Protein AF-A0A9Q0PGL4-F1 (afdb_monomer_lite)

Structure (mmCIF, N/CA/C/O backbone):
data_AF-A0A9Q0PGL4-F1
#
_entry.id   AF-A0A9Q0PGL4-F1
#
loop_
_atom_site.group_PDB
_atom_site.id
_atom_site.type_symbol
_atom_site.label_atom_id
_atom_site.label_alt_id
_atom_site.label_comp_id
_atom_site.label_asym_id
_atom_site.label_entity_id
_atom_site.label_seq_id
_atom_site.pdbx_PDB_ins_code
_atom_site.Cartn_x
_atom_site.Cartn_y
_atom_site.Cartn_z
_atom_site.occupancy
_atom_site.B_iso_or_equiv
_atom_site.auth_seq_id
_atom_site.auth_comp_id
_atom_site.auth_asym_id
_atom_site.auth_atom_id
_atom_site.pdbx_PDB_model_num
ATOM 1 N N . MET A 1 1 ? 7.300 -43.466 -34.165 1.00 42.03 1 MET A N 1
ATOM 2 C CA . MET A 1 1 ? 8.042 -43.064 -32.956 1.00 42.03 1 MET A CA 1
ATOM 3 C C . MET A 1 1 ? 7.447 -41.735 -32.535 1.00 42.03 1 MET A C 1
ATOM 5 O O . MET A 1 1 ? 7.604 -40.772 -33.273 1.00 42.03 1 MET A O 1
ATOM 9 N N . ASN A 1 2 ? 6.639 -41.733 -31.474 1.00 45.34 2 ASN A N 1
ATOM 10 C CA . ASN A 1 2 ? 6.037 -40.510 -30.946 1.00 45.34 2 ASN A CA 1
ATOM 11 C C . ASN A 1 2 ? 7.139 -39.725 -30.237 1.00 45.34 2 ASN A C 1
ATOM 13 O O . ASN A 1 2 ? 7.729 -40.230 -29.287 1.00 45.34 2 ASN A O 1
ATOM 17 N N . VAL A 1 3 ? 7.448 -38.537 -30.745 1.00 55.00 3 VAL A N 1
ATOM 18 C CA . VAL A 1 3 ? 8.257 -37.551 -30.032 1.00 55.00 3 VAL A CA 1
ATOM 19 C C . VAL A 1 3 ? 7.319 -36.808 -29.090 1.00 55.00 3 VAL A C 1
ATOM 21 O O . VAL A 1 3 ? 6.392 -36.134 -29.535 1.00 55.00 3 VAL A O 1
ATOM 24 N N . GLU A 1 4 ? 7.512 -37.008 -27.791 1.00 56.34 4 GLU A N 1
ATOM 25 C CA . GLU A 1 4 ? 6.770 -36.288 -26.761 1.00 56.34 4 GLU A CA 1
ATOM 26 C C . GLU A 1 4 ? 7.118 -34.782 -26.840 1.00 56.34 4 GLU A C 1
ATOM 28 O O . GLU A 1 4 ? 8.297 -34.428 -26.929 1.00 56.34 4 GLU A O 1
ATOM 33 N N . PRO A 1 5 ? 6.130 -33.870 -26.833 1.00 60.19 5 PRO A N 1
ATOM 34 C CA . PRO A 1 5 ? 6.314 -32.459 -27.199 1.00 60.19 5 PRO A CA 1
ATOM 35 C C . PRO A 1 5 ? 7.067 -31.590 -26.171 1.00 60.19 5 PRO A C 1
ATOM 37 O O . PRO A 1 5 ? 7.149 -30.377 -26.353 1.00 60.19 5 PRO A O 1
ATOM 40 N N . TYR A 1 6 ? 7.626 -32.162 -25.098 1.00 60.47 6 TYR A N 1
ATOM 41 C CA . TYR A 1 6 ? 8.316 -31.400 -24.046 1.00 60.47 6 TYR A CA 1
ATOM 42 C C . TYR A 1 6 ? 9.822 -31.182 -24.301 1.00 60.47 6 TYR A C 1
ATOM 44 O O . TYR A 1 6 ? 10.456 -30.405 -23.591 1.00 60.47 6 TYR A O 1
ATOM 52 N N . GLU A 1 7 ? 10.403 -31.815 -25.324 1.00 55.41 7 GLU A N 1
ATOM 53 C CA . GLU A 1 7 ? 11.852 -31.800 -25.609 1.00 55.41 7 GLU A CA 1
ATOM 54 C C . GLU A 1 7 ? 12.383 -30.473 -26.203 1.00 55.41 7 GLU A C 1
ATOM 56 O O . GLU A 1 7 ? 13.583 -30.333 -26.427 1.00 55.41 7 GLU A O 1
ATOM 61 N N . THR A 1 8 ? 11.535 -29.468 -26.462 1.00 58.81 8 THR A N 1
ATOM 62 C CA . THR A 1 8 ? 11.965 -28.189 -27.072 1.00 58.81 8 THR A CA 1
ATOM 63 C C . THR A 1 8 ? 11.956 -26.986 -26.131 1.00 58.81 8 THR A C 1
ATOM 65 O O . THR A 1 8 ? 12.363 -25.900 -26.546 1.00 58.81 8 THR A O 1
ATOM 68 N N . LEU A 1 9 ? 11.541 -27.135 -24.867 1.00 57.25 9 LEU A N 1
ATOM 69 C CA . LEU A 1 9 ? 11.760 -26.089 -23.864 1.00 57.25 9 LEU A CA 1
ATOM 70 C C . LEU A 1 9 ? 13.131 -26.302 -23.205 1.00 57.25 9 LEU A C 1
ATOM 72 O O . LEU A 1 9 ? 13.258 -26.947 -22.167 1.00 57.25 9 LEU A O 1
ATOM 76 N N . SER A 1 10 ? 14.177 -25.749 -23.825 1.00 70.06 10 SER A N 1
ATOM 77 C CA . SER A 1 10 ? 15.488 -25.598 -23.185 1.00 70.06 10 SER A CA 1
ATOM 78 C C . SER A 1 10 ? 15.330 -24.682 -21.973 1.00 70.06 10 SER A C 1
ATOM 80 O O . SER A 1 10 ? 15.274 -23.461 -22.116 1.00 70.06 10 SER A O 1
ATOM 82 N N . TRP A 1 11 ? 15.238 -25.267 -20.780 1.00 63.03 11 TRP A N 1
ATOM 83 C CA . TRP A 1 11 ? 15.264 -24.526 -19.522 1.00 63.03 11 TRP A CA 1
ATOM 84 C C . TRP A 1 11 ? 16.507 -23.610 -19.466 1.00 63.03 11 TRP A C 1
ATOM 86 O O . TRP A 1 11 ? 17.557 -23.950 -20.029 1.00 63.03 11 TRP A O 1
ATOM 96 N N . PRO A 1 12 ? 16.418 -22.426 -18.838 1.00 71.38 12 PRO A N 1
ATOM 97 C CA . PRO A 1 12 ? 17.548 -21.511 -18.793 1.00 71.38 12 PRO A CA 1
ATOM 98 C C . PRO A 1 12 ? 18.682 -22.082 -17.932 1.00 71.38 12 PRO A C 1
ATOM 100 O O . PRO A 1 12 ? 18.458 -22.444 -16.785 1.00 71.38 12 PRO A O 1
ATOM 103 N N . SER A 1 13 ? 19.903 -22.116 -18.480 1.00 68.88 13 SER A N 1
ATOM 104 C CA . SER A 1 13 ? 21.109 -22.646 -17.821 1.00 68.88 13 SER A CA 1
ATOM 105 C C . SER A 1 13 ? 21.280 -22.145 -16.382 1.00 68.88 13 SER A C 1
ATOM 107 O O . SER A 1 13 ? 20.969 -20.996 -16.070 1.00 68.88 13 SER A O 1
ATOM 109 N N . THR A 1 14 ? 21.878 -22.966 -15.515 1.00 66.75 14 THR A N 1
ATOM 110 C CA . THR A 1 14 ? 22.187 -22.631 -14.114 1.00 66.75 14 THR A CA 1
ATOM 111 C C . THR A 1 14 ? 22.91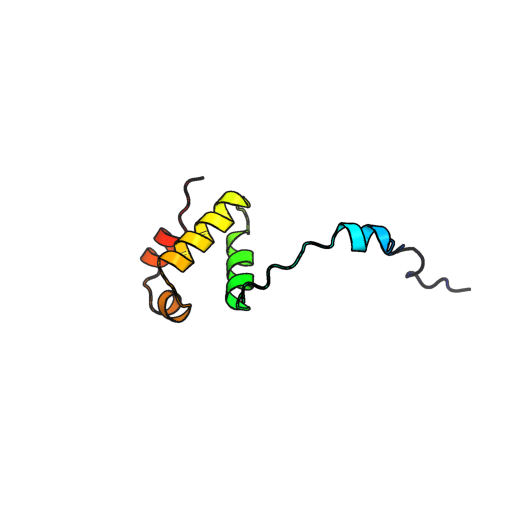4 -21.289 -13.961 1.00 66.75 14 THR A C 1
ATOM 113 O O . THR A 1 14 ? 22.747 -20.612 -12.952 1.00 66.75 14 THR A O 1
ATOM 116 N N . ALA A 1 15 ? 23.689 -20.861 -14.964 1.00 67.12 15 ALA A N 1
ATOM 117 C CA . ALA A 1 15 ? 24.343 -19.552 -14.974 1.00 67.12 15 ALA A CA 1
ATOM 118 C C . ALA A 1 15 ? 23.352 -18.373 -15.064 1.00 67.12 15 ALA A C 1
ATOM 120 O O . ALA A 1 15 ? 23.557 -17.358 -14.405 1.00 67.12 15 ALA A O 1
ATOM 121 N N . PHE A 1 16 ? 22.264 -18.521 -15.825 1.00 76.06 16 PHE A N 1
ATOM 122 C CA . PHE A 1 16 ? 21.186 -17.533 -15.913 1.00 76.06 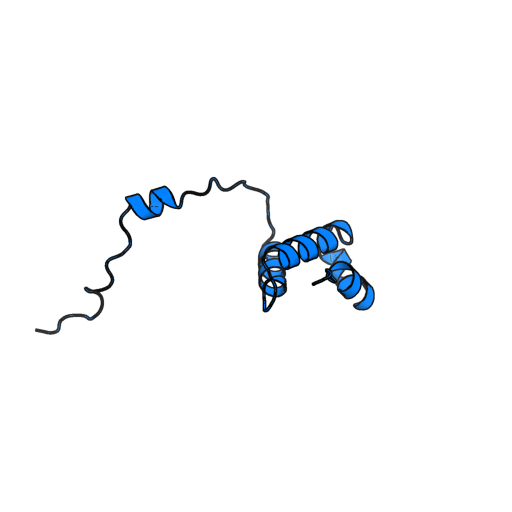16 PHE A CA 1
ATOM 123 C C . PHE A 1 16 ? 20.436 -17.428 -14.582 1.00 76.06 16 PHE A C 1
ATOM 125 O O . PHE A 1 16 ? 20.232 -16.331 -14.071 1.00 76.06 16 PHE A O 1
ATOM 132 N N . LEU A 1 17 ? 20.128 -18.571 -13.963 1.00 65.94 17 LEU A N 1
ATOM 133 C CA . LEU A 1 17 ? 19.511 -18.608 -12.633 1.00 65.94 17 LEU A CA 1
ATOM 134 C C . LEU A 1 17 ? 20.421 -17.988 -11.567 1.00 65.94 17 LEU A C 1
ATOM 136 O O . LEU A 1 17 ? 19.954 -17.242 -10.715 1.00 65.94 17 LEU A O 1
ATOM 140 N N . LYS A 1 18 ? 21.735 -18.226 -11.653 1.00 67.44 18 LYS A N 1
ATOM 141 C CA . LYS A 1 18 ? 22.719 -17.615 -10.754 1.00 67.44 18 LYS A CA 1
ATOM 142 C C . LYS A 1 18 ? 22.828 -16.099 -10.946 1.00 67.44 18 LYS A C 1
ATOM 144 O O . LYS A 1 18 ? 23.026 -15.391 -9.970 1.00 67.44 18 LYS A O 1
ATOM 149 N N . SER A 1 19 ? 22.674 -15.592 -12.173 1.00 72.31 19 SER A N 1
ATOM 150 C CA . SER A 1 19 ? 22.655 -14.142 -12.433 1.00 72.31 19 SER A CA 1
ATOM 151 C C . SER A 1 19 ? 21.375 -13.443 -11.966 1.00 72.31 19 SER A C 1
ATOM 153 O O . SER A 1 19 ? 21.376 -12.229 -11.806 1.00 72.31 19 SER A O 1
ATOM 155 N N . LEU A 1 20 ? 20.304 -14.210 -11.740 1.00 70.62 20 LEU A N 1
ATOM 156 C CA . LEU A 1 20 ? 19.031 -13.736 -11.197 1.00 70.62 20 LEU A CA 1
ATOM 157 C C . LEU A 1 20 ? 18.952 -13.853 -9.669 1.00 70.62 20 LEU A C 1
ATOM 159 O O . LEU A 1 20 ? 17.894 -13.572 -9.116 1.00 70.62 20 LEU A O 1
ATOM 163 N N . GLN A 1 21 ? 20.030 -14.273 -8.989 1.00 58.66 21 GLN A N 1
ATOM 164 C CA . GLN A 1 21 ? 20.102 -14.239 -7.527 1.00 58.66 21 GLN A CA 1
ATOM 165 C C . GLN A 1 21 ? 20.092 -12.782 -7.063 1.00 58.66 21 GLN A C 1
ATOM 167 O O . GLN A 1 21 ? 21.133 -12.146 -6.912 1.00 58.66 21 GLN A O 1
ATOM 172 N N . VAL A 1 22 ? 18.886 -12.258 -6.887 1.00 61.28 22 VAL A N 1
ATOM 173 C CA . VAL A 1 22 ? 18.622 -11.105 -6.042 1.00 61.28 22 VAL A CA 1
ATOM 174 C C . VAL A 1 22 ? 18.819 -11.605 -4.614 1.00 61.28 22 VAL A C 1
ATOM 176 O O . VAL A 1 22 ? 18.260 -12.637 -4.245 1.00 61.28 22 VAL A O 1
ATOM 179 N N . GLU A 1 23 ? 19.685 -10.943 -3.848 1.00 57.47 23 GLU A N 1
ATOM 180 C CA . GLU A 1 23 ? 19.764 -11.168 -2.406 1.00 57.47 23 GLU A CA 1
ATOM 181 C C . GLU A 1 23 ? 18.381 -10.830 -1.837 1.00 57.47 23 GLU A C 1
ATOM 183 O O . GLU A 1 23 ? 17.956 -9.678 -1.888 1.00 57.47 23 GLU A O 1
ATOM 188 N N . GLU A 1 24 ? 17.628 -11.851 -1.419 1.00 55.94 24 GLU A N 1
ATOM 189 C CA . GLU A 1 24 ? 16.329 -11.661 -0.780 1.00 55.94 24 GLU A CA 1
ATOM 190 C C . GLU A 1 24 ? 16.585 -10.985 0.570 1.00 55.94 24 GLU A C 1
ATOM 192 O O . GLU A 1 24 ? 16.997 -11.627 1.536 1.00 55.94 24 GLU A O 1
ATOM 197 N N . GLU A 1 25 ? 16.407 -9.665 0.630 1.00 54.38 25 GLU A N 1
ATOM 198 C CA . GLU A 1 25 ? 16.208 -8.996 1.908 1.00 54.38 25 GLU A CA 1
ATOM 199 C C . GLU A 1 25 ? 14.909 -9.566 2.490 1.00 54.38 25 GLU A C 1
ATOM 201 O O . GLU A 1 25 ? 13.819 -9.280 1.996 1.00 54.38 25 GLU A O 1
ATOM 206 N N . GLU A 1 26 ? 15.038 -10.439 3.495 1.00 55.50 26 GLU A N 1
ATOM 207 C CA . GLU A 1 26 ? 13.926 -10.982 4.283 1.00 55.50 26 GLU A CA 1
ATOM 208 C C . GLU A 1 26 ? 13.285 -9.858 5.117 1.00 55.50 26 GLU A C 1
ATOM 210 O O . GLU A 1 26 ? 13.381 -9.815 6.344 1.00 55.50 26 GLU A O 1
ATOM 215 N N . GLU A 1 27 ? 12.630 -8.903 4.463 1.00 63.41 27 GLU A N 1
ATOM 216 C CA . GLU A 1 27 ? 11.529 -8.199 5.103 1.00 63.41 27 GLU A CA 1
ATOM 217 C C . GLU A 1 27 ? 10.379 -9.210 5.193 1.00 63.41 27 GLU A C 1
ATOM 219 O O . GLU A 1 27 ? 9.982 -9.784 4.177 1.00 63.41 27 GLU A O 1
ATOM 224 N N . GLU A 1 28 ? 9.870 -9.491 6.401 1.00 68.94 28 GLU A N 1
ATOM 225 C CA . GLU A 1 28 ? 8.669 -10.322 6.577 1.00 68.94 28 GLU A CA 1
ATOM 226 C C . GLU A 1 28 ? 7.463 -9.619 5.925 1.00 68.94 28 GLU A C 1
ATOM 228 O O . GLU A 1 28 ? 6.668 -8.937 6.574 1.00 68.94 28 GLU A O 1
ATOM 233 N N . GLU A 1 29 ? 7.323 -9.774 4.612 1.00 79.06 29 GLU A N 1
ATOM 234 C CA . GLU A 1 29 ? 6.142 -9.367 3.874 1.00 79.06 29 GLU A CA 1
ATOM 235 C C . GLU A 1 29 ? 5.044 -10.402 4.076 1.00 79.06 29 GLU A C 1
ATOM 237 O O . GLU A 1 29 ? 5.184 -11.590 3.769 1.00 79.06 29 GLU A O 1
ATOM 242 N N . SER A 1 30 ? 3.899 -9.948 4.578 1.00 90.06 30 SER A N 1
ATOM 243 C CA . SER A 1 30 ? 2.727 -10.806 4.668 1.00 90.06 30 SER A CA 1
ATOM 244 C C . SER A 1 30 ? 2.213 -11.150 3.267 1.00 90.06 30 SER A C 1
ATOM 246 O O . SER A 1 30 ? 2.339 -10.377 2.317 1.00 90.06 30 SER A O 1
ATOM 248 N N . VAL A 1 31 ? 1.513 -12.281 3.140 1.00 93.81 31 VAL A N 1
ATOM 249 C CA . VAL A 1 31 ? 0.814 -12.654 1.892 1.00 93.81 31 VAL A CA 1
ATOM 250 C C . VAL A 1 31 ? -0.126 -11.535 1.415 1.00 93.81 31 VAL A C 1
ATOM 252 O O . VAL A 1 31 ? -0.315 -11.338 0.215 1.00 93.81 31 VAL A O 1
ATOM 255 N N . LEU A 1 32 ? -0.696 -10.772 2.354 1.00 94.81 32 LEU A N 1
ATOM 256 C CA . LEU A 1 32 ? -1.532 -9.616 2.048 1.00 94.81 32 LEU A CA 1
ATOM 257 C C . LEU A 1 32 ? -0.724 -8.448 1.465 1.00 94.81 32 LEU A C 1
ATOM 259 O O . LEU A 1 32 ? -1.227 -7.796 0.554 1.00 94.81 32 LEU A O 1
ATOM 263 N N . ASP A 1 33 ? 0.519 -8.217 1.901 1.00 94.25 33 ASP A N 1
ATOM 264 C CA . ASP A 1 33 ? 1.404 -7.213 1.292 1.00 94.25 33 ASP A CA 1
ATOM 265 C C . ASP A 1 33 ? 1.663 -7.553 -0.182 1.00 94.25 33 ASP A C 1
ATOM 267 O O . ASP A 1 33 ? 1.424 -6.714 -1.053 1.00 94.25 33 ASP A O 1
ATOM 271 N N . GLY A 1 34 ? 2.015 -8.805 -0.488 1.00 92.88 34 GLY A N 1
ATOM 272 C CA . GLY A 1 34 ? 2.213 -9.261 -1.868 1.00 92.88 34 GLY A CA 1
ATOM 273 C C . GLY A 1 34 ? 0.952 -9.150 -2.738 1.00 92.88 34 GLY A C 1
ATOM 274 O O . GLY A 1 34 ? 1.009 -8.672 -3.877 1.00 92.88 34 GLY A O 1
ATOM 275 N N . LEU A 1 35 ? -0.211 -9.535 -2.203 1.00 95.75 35 LEU A N 1
ATOM 276 C CA . LEU A 1 35 ? -1.492 -9.406 -2.909 1.00 95.75 35 LEU A CA 1
ATOM 277 C C . LEU A 1 35 ? -1.842 -7.944 -3.190 1.00 95.75 35 LEU A C 1
ATOM 279 O O . LEU A 1 35 ? -2.200 -7.607 -4.319 1.00 95.75 35 LEU A O 1
ATOM 283 N N . VAL A 1 36 ? -1.716 -7.063 -2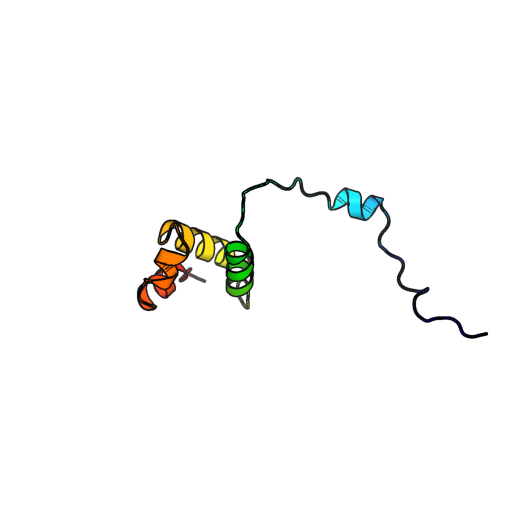.199 1.00 95.25 36 VAL A N 1
ATOM 284 C CA . VAL A 1 36 ? -2.046 -5.643 -2.364 1.00 95.25 36 VAL A CA 1
ATOM 285 C C . VAL A 1 36 ? -1.073 -4.963 -3.324 1.00 95.25 36 VAL A C 1
ATOM 287 O O . VAL A 1 36 ? -1.527 -4.240 -4.210 1.00 95.25 36 VAL A O 1
ATOM 290 N N . LYS A 1 37 ? 0.232 -5.252 -3.249 1.00 94.06 37 LYS A N 1
ATOM 291 C CA . LYS A 1 37 ? 1.217 -4.788 -4.244 1.00 94.06 37 LYS A CA 1
ATOM 292 C C . LYS A 1 37 ? 0.849 -5.228 -5.663 1.00 94.06 37 LYS A C 1
ATOM 294 O O . LYS A 1 37 ? 0.902 -4.4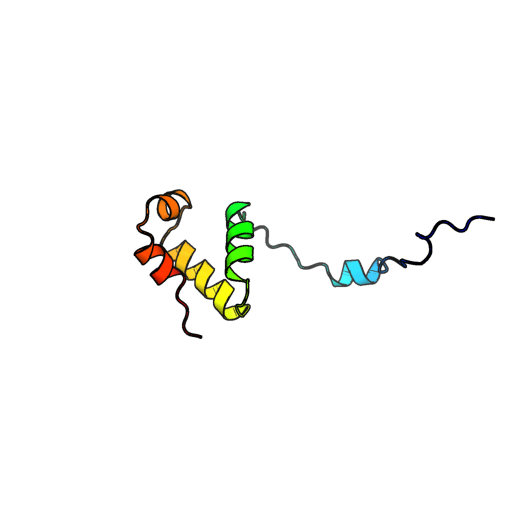20 -6.587 1.00 94.06 37 LYS A O 1
ATOM 299 N N . THR A 1 38 ? 0.413 -6.478 -5.827 1.00 94.75 38 THR A N 1
ATOM 300 C CA . THR A 1 38 ? -0.035 -7.017 -7.123 1.00 94.75 38 THR A CA 1
ATOM 301 C C . THR A 1 38 ? -1.292 -6.322 -7.641 1.00 94.75 38 THR A C 1
ATOM 303 O O . THR A 1 38 ? -1.451 -6.148 -8.845 1.00 94.75 38 THR A O 1
ATOM 306 N N . VAL A 1 39 ? -2.211 -5.921 -6.761 1.00 94.81 39 VAL A N 1
ATOM 307 C CA . VAL A 1 39 ? -3.398 -5.153 -7.160 1.00 94.81 39 VAL A CA 1
ATOM 308 C C . VAL A 1 39 ? -3.013 -3.729 -7.563 1.00 94.81 39 VAL A C 1
ATOM 310 O O . VAL A 1 39 ? -3.449 -3.258 -8.611 1.00 94.81 39 VAL A O 1
ATOM 313 N N . LEU A 1 40 ? -2.163 -3.061 -6.779 1.00 94.12 40 LEU A N 1
ATOM 314 C CA . LEU A 1 40 ? -1.738 -1.678 -7.023 1.00 94.12 40 LEU A CA 1
ATOM 315 C C . LEU A 1 40 ? -0.850 -1.517 -8.266 1.00 94.12 40 LEU A C 1
ATOM 317 O O . LEU A 1 40 ? -0.787 -0.427 -8.827 1.00 94.12 40 LEU A O 1
ATOM 321 N N . SER A 1 41 ? -0.166 -2.573 -8.711 1.00 94.50 41 SER A N 1
ATOM 322 C CA . SER A 1 41 ? 0.650 -2.539 -9.932 1.00 94.50 41 SER A CA 1
ATOM 323 C C . SER A 1 41 ? -0.178 -2.610 -11.217 1.00 94.50 41 SER A C 1
ATOM 325 O O . SER A 1 41 ? 0.308 -2.239 -12.288 1.00 94.50 41 SER A O 1
ATOM 327 N N . GLN A 1 42 ? -1.439 -3.047 -11.139 1.00 92.94 42 GLN A N 1
ATOM 328 C CA . GLN A 1 42 ? -2.298 -3.141 -12.315 1.00 92.94 42 GLN A CA 1
ATOM 329 C C . GLN A 1 42 ? -2.507 -1.753 -12.927 1.00 92.94 42 GLN A C 1
ATOM 331 O O . GLN A 1 42 ? -2.877 -0.799 -12.244 1.00 92.94 42 GLN A O 1
ATOM 336 N N . ASN A 1 43 ? -2.274 -1.646 -14.238 1.00 91.31 43 ASN A N 1
ATOM 337 C CA . ASN A 1 43 ? -2.438 -0.416 -15.024 1.00 91.31 43 ASN A CA 1
ATOM 338 C C . ASN A 1 43 ? -1.671 0.813 -14.483 1.00 91.31 43 ASN A C 1
ATOM 340 O O . ASN A 1 43 ? -2.032 1.945 -14.804 1.00 91.31 43 ASN A O 1
ATOM 344 N N . THR A 1 44 ? -0.618 0.597 -13.689 1.00 89.12 44 THR A N 1
ATOM 345 C CA . THR A 1 44 ? 0.134 1.645 -12.982 1.00 89.12 44 THR A CA 1
ATOM 346 C C . THR A 1 44 ? 1.641 1.468 -13.216 1.00 89.12 44 THR A C 1
ATOM 348 O O . THR A 1 44 ? 2.094 0.413 -13.654 1.00 89.12 44 THR A O 1
ATOM 351 N N . THR A 1 45 ? 2.442 2.511 -12.986 1.00 92.50 45 THR A N 1
ATOM 352 C CA . THR A 1 45 ? 3.910 2.426 -13.067 1.00 92.50 45 THR A CA 1
ATOM 353 C C . THR A 1 45 ? 4.499 1.903 -11.758 1.00 92.50 45 THR A C 1
ATOM 355 O O . THR A 1 45 ? 3.934 2.140 -10.694 1.00 92.50 45 THR A O 1
ATOM 358 N N . GLU A 1 46 ? 5.673 1.268 -11.818 1.00 92.69 46 GLU A N 1
ATOM 359 C CA . GLU A 1 46 ? 6.369 0.740 -10.631 1.00 92.69 46 GLU A CA 1
ATOM 360 C C . GLU A 1 46 ? 6.577 1.805 -9.540 1.00 92.69 46 GLU A C 1
ATOM 362 O O . GLU A 1 46 ? 6.364 1.574 -8.355 1.00 92.69 46 GLU A O 1
ATOM 367 N N . VAL A 1 47 ? 6.933 3.027 -9.944 1.00 93.38 47 VAL A N 1
ATOM 368 C CA . VAL A 1 47 ? 7.131 4.141 -9.006 1.00 93.38 47 VAL A CA 1
ATOM 369 C C . VAL A 1 47 ? 5.821 4.519 -8.311 1.00 93.38 47 VAL A C 1
ATOM 371 O O . VAL A 1 47 ? 5.819 4.832 -7.119 1.00 93.38 47 VAL A O 1
ATOM 374 N N . ASN A 1 48 ? 4.704 4.502 -9.038 1.00 93.81 48 ASN A N 1
ATOM 375 C CA . ASN A 1 48 ? 3.409 4.884 -8.488 1.00 93.81 48 ASN A CA 1
ATOM 376 C C . ASN A 1 48 ? 2.833 3.774 -7.601 1.00 93.81 48 ASN A C 1
ATOM 378 O O . ASN A 1 48 ? 2.329 4.083 -6.525 1.00 93.81 48 ASN A O 1
ATOM 382 N N . SER A 1 49 ? 2.968 2.501 -7.980 1.00 93.75 49 SER A N 1
ATOM 383 C CA . SER A 1 49 ? 2.528 1.373 -7.149 1.00 93.75 49 SER A CA 1
ATOM 384 C C . SER A 1 49 ? 3.314 1.293 -5.836 1.00 93.75 49 SER A C 1
ATOM 386 O O . SER A 1 49 ? 2.705 1.159 -4.773 1.00 93.75 49 SER A O 1
ATOM 388 N N . GLN A 1 50 ? 4.640 1.474 -5.874 1.00 94.38 50 GLN A N 1
ATOM 389 C CA . GLN A 1 50 ? 5.474 1.518 -4.667 1.00 94.38 50 GLN A CA 1
ATOM 390 C C . GLN A 1 50 ? 5.074 2.670 -3.741 1.00 94.38 50 GLN A C 1
ATOM 392 O O . GLN A 1 50 ? 4.883 2.470 -2.542 1.00 94.38 50 GLN A O 1
ATOM 397 N N . ARG A 1 51 ? 4.888 3.879 -4.286 1.00 94.62 51 ARG A N 1
ATOM 398 C CA . ARG A 1 51 ? 4.449 5.043 -3.499 1.00 94.62 51 ARG A CA 1
ATOM 399 C C . ARG A 1 51 ? 3.068 4.836 -2.884 1.00 94.62 51 ARG A C 1
ATOM 401 O O . ARG A 1 51 ? 2.889 5.150 -1.712 1.00 94.62 51 ARG A O 1
ATOM 408 N N . ALA A 1 52 ? 2.116 4.292 -3.643 1.00 95.31 52 ALA A N 1
ATOM 409 C CA . ALA A 1 52 ? 0.773 3.990 -3.149 1.00 95.31 52 ALA A CA 1
ATOM 410 C C . ALA A 1 52 ? 0.828 3.005 -1.977 1.00 95.31 52 ALA A C 1
ATOM 412 O O . ALA A 1 52 ? 0.179 3.220 -0.955 1.00 95.31 52 ALA A O 1
ATOM 413 N N . PHE A 1 53 ? 1.639 1.952 -2.102 1.00 95.50 53 PHE A N 1
ATOM 414 C CA . PHE A 1 53 ? 1.811 0.951 -1.056 1.00 95.50 53 PHE A CA 1
ATOM 415 C C . PHE A 1 53 ? 2.452 1.537 0.210 1.00 95.50 53 PHE A C 1
ATOM 417 O O . PHE A 1 53 ? 1.934 1.338 1.309 1.00 95.50 53 PHE A O 1
ATOM 424 N N . LEU A 1 54 ? 3.531 2.314 0.069 1.00 94.56 54 LEU A N 1
ATOM 425 C CA . LEU A 1 54 ? 4.196 2.970 1.201 1.00 94.56 54 LEU A CA 1
ATOM 426 C C . LEU A 1 54 ? 3.266 3.958 1.913 1.00 94.56 54 LEU A C 1
ATOM 428 O O . LEU A 1 54 ? 3.191 3.958 3.142 1.00 94.56 54 LEU A O 1
ATOM 432 N N . ASN A 1 55 ? 2.512 4.759 1.158 1.00 95.56 55 ASN A N 1
ATOM 433 C CA . ASN A 1 55 ? 1.524 5.674 1.723 1.00 95.56 55 ASN A CA 1
ATOM 434 C C . ASN A 1 55 ? 0.416 4.914 2.463 1.00 95.56 55 ASN A C 1
ATOM 436 O O . ASN A 1 55 ? 0.040 5.304 3.569 1.00 95.56 55 ASN A O 1
ATOM 440 N N . LEU A 1 56 ? -0.070 3.806 1.892 1.00 95.56 56 LEU A N 1
ATOM 441 C CA . LEU A 1 56 ? -1.079 2.955 2.516 1.00 95.56 56 LEU A CA 1
ATOM 442 C C . LEU A 1 56 ? -0.580 2.376 3.845 1.00 95.56 56 LEU A C 1
ATOM 444 O O . LEU A 1 56 ? -1.267 2.525 4.851 1.00 95.56 56 LEU A O 1
ATOM 448 N N . LYS A 1 57 ? 0.618 1.780 3.881 1.00 94.62 57 LYS A N 1
ATOM 449 C CA . LYS A 1 57 ? 1.206 1.213 5.110 1.00 94.62 57 LYS A CA 1
ATOM 450 C C . LYS A 1 57 ? 1.565 2.284 6.140 1.00 94.62 57 LYS A C 1
ATOM 452 O O . LYS A 1 57 ? 1.437 2.045 7.338 1.00 94.62 57 LYS A O 1
ATOM 457 N N . SER A 1 58 ? 1.960 3.478 5.695 1.00 94.88 58 SER A N 1
ATOM 458 C CA . SER A 1 58 ? 2.202 4.615 6.589 1.00 94.88 58 SER A CA 1
ATOM 459 C C . SER A 1 58 ? 0.911 5.144 7.218 1.00 94.88 58 SER A C 1
ATOM 461 O O . SER A 1 58 ? 0.936 5.568 8.372 1.00 94.88 58 SER A O 1
ATOM 463 N N . ALA A 1 59 ? -0.199 5.158 6.476 1.00 95.31 59 ALA A N 1
ATOM 464 C CA . ALA A 1 59 ? -1.501 5.595 6.981 1.00 95.31 59 ALA A CA 1
ATOM 465 C C . ALA A 1 59 ? -2.185 4.511 7.831 1.00 95.31 59 ALA A C 1
ATOM 467 O O . ALA A 1 59 ? -2.855 4.818 8.818 1.00 95.31 59 ALA A O 1
ATOM 468 N N . PHE A 1 60 ? -1.986 3.243 7.471 1.00 96.06 60 PHE A N 1
ATOM 469 C CA . PHE A 1 60 ? -2.589 2.079 8.107 1.00 96.06 60 PHE A CA 1
ATOM 470 C C . PHE A 1 60 ? -1.506 1.028 8.402 1.00 96.06 60 PHE A C 1
ATOM 472 O O . PHE A 1 60 ? -1.227 0.170 7.563 1.00 96.06 60 PHE A O 1
ATOM 479 N N . PRO A 1 61 ? -0.906 1.062 9.607 1.00 92.94 61 PRO A N 1
ATOM 480 C CA . PRO A 1 61 ? 0.179 0.146 9.966 1.00 92.94 61 PRO A CA 1
ATOM 481 C C . PRO A 1 61 ? -0.205 -1.341 9.927 1.00 92.94 61 PRO A C 1
ATOM 483 O O . PRO A 1 61 ? 0.660 -2.194 9.746 1.00 92.94 61 PRO A O 1
ATOM 486 N N . THR A 1 62 ? -1.495 -1.659 10.087 1.00 94.56 62 THR A N 1
ATOM 487 C CA . THR A 1 62 ? -2.026 -3.027 10.055 1.00 94.56 62 THR A CA 1
ATOM 488 C C . THR A 1 62 ? -3.171 -3.161 9.054 1.00 94.56 62 THR A C 1
ATOM 490 O O . THR A 1 62 ? -3.865 -2.191 8.735 1.00 94.56 62 THR A O 1
ATOM 493 N N . TRP A 1 63 ? -3.402 -4.382 8.570 1.00 95.12 63 TRP A N 1
ATOM 494 C CA . TRP A 1 63 ? -4.477 -4.664 7.616 1.00 95.12 63 TRP A CA 1
ATOM 495 C C . TRP A 1 63 ? -5.868 -4.527 8.237 1.00 95.12 63 TRP A C 1
ATOM 497 O O . TRP A 1 63 ? -6.815 -4.140 7.555 1.00 95.12 63 TRP A O 1
ATOM 507 N N . GLU A 1 64 ? -5.989 -4.746 9.543 1.00 95.88 64 GLU A N 1
ATOM 508 C CA . GLU A 1 64 ? -7.206 -4.482 10.307 1.00 95.88 64 GLU A CA 1
ATOM 509 C C . GLU A 1 64 ? -7.573 -2.996 10.268 1.00 95.88 64 GLU A C 1
ATOM 511 O O . GLU A 1 64 ? -8.751 -2.659 10.153 1.00 95.88 64 GLU A O 1
ATOM 516 N N . ASN A 1 65 ? -6.579 -2.100 10.291 1.00 95.06 65 ASN A N 1
ATOM 517 C CA . ASN A 1 65 ? -6.825 -0.664 10.184 1.00 95.06 65 ASN A CA 1
ATOM 518 C C . ASN A 1 65 ? -7.332 -0.285 8.787 1.00 95.06 65 ASN A C 1
ATOM 520 O O . ASN A 1 65 ? -8.197 0.580 8.680 1.00 95.06 65 ASN A O 1
ATOM 524 N N . VAL A 1 66 ? -6.843 -0.950 7.732 1.00 94.75 66 VAL A N 1
ATOM 525 C CA . VAL A 1 66 ? -7.357 -0.777 6.359 1.00 94.75 66 VAL A CA 1
ATOM 526 C C . VAL A 1 66 ? -8.798 -1.277 6.259 1.00 94.75 66 VAL A C 1
ATOM 528 O O . VAL A 1 66 ? -9.645 -0.593 5.692 1.00 94.75 66 VAL A O 1
ATOM 531 N N . LEU A 1 67 ? -9.094 -2.442 6.843 1.00 95.00 67 LEU A N 1
ATOM 532 C CA . LEU A 1 67 ? -10.436 -3.028 6.853 1.00 95.00 67 LEU A CA 1
ATOM 533 C C . LEU A 1 67 ? -11.452 -2.158 7.610 1.00 95.00 67 LEU A C 1
ATOM 535 O O . LEU A 1 67 ? -12.612 -2.077 7.211 1.00 95.00 67 LEU A O 1
ATOM 539 N N . ALA A 1 68 ? -11.026 -1.524 8.704 1.00 96.19 68 ALA A N 1
ATOM 540 C CA . ALA A 1 68 ? -11.870 -0.653 9.518 1.00 96.19 68 ALA A CA 1
ATOM 541 C C . ALA A 1 68 ? -12.034 0.766 8.939 1.00 96.19 68 ALA A C 1
ATOM 543 O O . ALA A 1 68 ? -12.918 1.505 9.379 1.00 96.19 68 ALA A O 1
ATOM 544 N N . ALA A 1 69 ? -11.187 1.170 7.990 1.00 95.31 69 ALA A N 1
ATOM 545 C CA . ALA A 1 69 ? -11.210 2.506 7.416 1.00 95.31 69 ALA A CA 1
ATOM 546 C C . ALA A 1 69 ? -12.384 2.703 6.447 1.00 95.31 69 ALA A C 1
ATOM 548 O O . ALA A 1 69 ? -12.753 1.814 5.681 1.00 95.31 69 ALA A O 1
ATOM 549 N N . GLU A 1 70 ? -12.940 3.918 6.416 1.00 95.69 70 GLU A N 1
ATOM 550 C CA . GLU A 1 70 ? -13.837 4.295 5.322 1.00 95.69 70 GLU A CA 1
ATOM 551 C C . GLU A 1 70 ? -13.066 4.302 3.994 1.00 95.69 70 GLU A C 1
ATOM 553 O O . GLU A 1 70 ? -11.929 4.779 3.925 1.00 95.69 70 GLU A O 1
ATOM 558 N N . SER A 1 71 ? -13.722 3.863 2.918 1.00 94.25 71 SER A N 1
ATOM 559 C CA . SER A 1 71 ? -13.127 3.759 1.580 1.00 94.25 71 SER A CA 1
ATOM 560 C C . SER A 1 71 ? -12.440 5.045 1.114 1.00 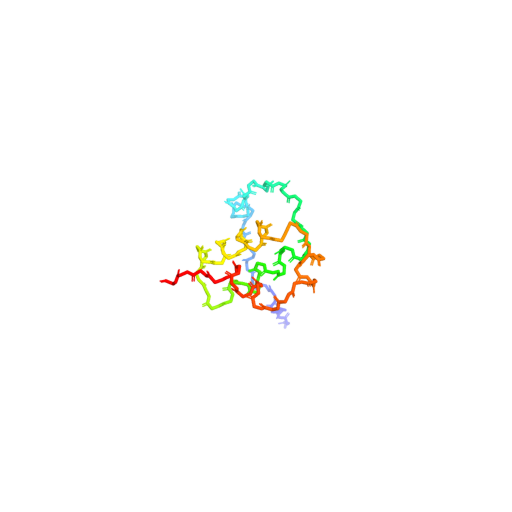94.25 71 SER A C 1
ATOM 562 O O . SER A 1 71 ? -11.359 4.974 0.541 1.00 94.25 71 SER A O 1
ATOM 564 N N . LYS A 1 72 ? -13.000 6.220 1.437 1.00 95.62 72 LYS A N 1
ATOM 565 C CA . LYS A 1 72 ? -12.419 7.531 1.089 1.00 95.62 72 LYS A CA 1
ATOM 566 C C . LYS A 1 72 ? -11.006 7.736 1.647 1.00 95.62 72 LYS A C 1
ATOM 568 O O . LYS A 1 72 ? -10.188 8.416 1.038 1.00 95.62 72 LYS A O 1
ATOM 573 N N . PHE A 1 73 ? -10.715 7.194 2.831 1.00 95.50 73 PHE A N 1
ATOM 574 C CA . PHE A 1 73 ? -9.402 7.348 3.454 1.00 95.50 73 PHE A CA 1
ATOM 575 C C . PHE A 1 73 ? -8.384 6.411 2.811 1.00 95.50 73 PHE A C 1
ATOM 577 O O . PHE A 1 73 ? -7.243 6.814 2.602 1.00 95.50 73 PHE A O 1
ATOM 584 N N . VAL A 1 74 ? -8.812 5.200 2.448 1.00 95.12 74 VAL A N 1
ATOM 585 C CA . VAL A 1 74 ? -7.985 4.248 1.697 1.00 95.12 74 VAL A CA 1
ATOM 586 C C . VAL A 1 74 ? -7.682 4.793 0.301 1.00 95.12 74 VAL A C 1
ATOM 588 O O . VAL A 1 74 ? -6.525 4.794 -0.104 1.00 95.12 74 VAL A O 1
ATOM 591 N N . GLU A 1 75 ? -8.686 5.337 -0.392 1.00 95.19 75 GLU A N 1
ATOM 592 C CA . GLU A 1 75 ? -8.538 5.991 -1.699 1.00 95.19 75 GLU A CA 1
ATOM 593 C C . GLU A 1 75 ? -7.524 7.138 -1.643 1.00 95.19 75 GLU A C 1
ATOM 595 O O . GLU A 1 75 ? -6.579 7.171 -2.428 1.00 95.19 75 GLU A O 1
ATOM 600 N N . ASN A 1 76 ? -7.657 8.032 -0.660 1.00 94.75 76 ASN A N 1
ATOM 601 C CA . ASN A 1 76 ? -6.701 9.120 -0.461 1.00 94.75 76 ASN A CA 1
ATOM 602 C C . ASN A 1 76 ? -5.282 8.609 -0.171 1.00 94.75 76 ASN A C 1
ATOM 604 O O . ASN A 1 76 ? -4.318 9.221 -0.624 1.00 94.75 76 ASN A O 1
ATOM 608 N N . ALA A 1 77 ? -5.139 7.503 0.567 1.00 93.81 77 ALA A N 1
ATOM 609 C CA . ALA A 1 77 ? -3.833 6.931 0.885 1.00 93.81 77 ALA A CA 1
ATOM 610 C C . ALA A 1 77 ? -3.139 6.330 -0.350 1.00 93.81 77 ALA A C 1
ATOM 612 O O . ALA A 1 77 ? -1.925 6.461 -0.486 1.00 93.81 77 ALA A O 1
ATOM 613 N N . ILE A 1 78 ? -3.890 5.717 -1.270 1.00 94.06 78 ILE A N 1
ATOM 614 C CA . ILE A 1 78 ? -3.332 5.129 -2.503 1.00 94.06 78 ILE A CA 1
ATOM 615 C C . ILE A 1 78 ? -3.303 6.103 -3.689 1.00 94.06 78 ILE A C 1
ATOM 617 O O . ILE A 1 78 ? -2.753 5.772 -4.737 1.00 94.06 78 ILE A O 1
ATOM 621 N N . SER A 1 79 ? -3.880 7.298 -3.548 1.00 92.88 79 SER A N 1
ATOM 622 C CA . SER A 1 79 ? -3.887 8.329 -4.585 1.00 92.88 79 SER A CA 1
ATOM 623 C C . SER A 1 79 ? -2.495 8.943 -4.750 1.00 92.88 79 SER A C 1
ATOM 625 O O . SER A 1 79 ? -2.099 9.849 -4.014 1.00 92.88 79 SER A O 1
ATOM 627 N N . VAL A 1 80 ? -1.761 8.486 -5.762 1.00 86.06 80 VAL A N 1
ATOM 628 C CA . VAL A 1 80 ? -0.462 9.046 -6.155 1.00 86.06 80 VAL A CA 1
ATOM 629 C C . VAL A 1 80 ? -0.645 9.878 -7.418 1.00 86.06 80 VAL A C 1
ATOM 631 O O . VAL A 1 80 ? -1.298 9.439 -8.362 1.00 86.06 80 VAL A O 1
ATOM 634 N N . ALA A 1 81 ? -0.086 11.089 -7.440 1.00 70.56 81 ALA A N 1
ATOM 635 C CA . ALA A 1 81 ? -0.102 11.917 -8.641 1.00 70.56 81 ALA A CA 1
ATOM 636 C C . ALA A 1 81 ? 0.609 11.185 -9.796 1.00 70.56 81 ALA A C 1
ATOM 638 O O . ALA A 1 81 ? 1.713 10.669 -9.607 1.00 70.56 81 ALA A O 1
ATOM 639 N N . VAL A 1 82 ? -0.062 11.128 -10.950 1.00 59.06 82 VAL A N 1
ATOM 640 C CA . VAL A 1 82 ? 0.407 10.485 -12.190 1.00 59.06 82 VAL A CA 1
ATOM 641 C C . VAL A 1 82 ? 1.458 11.340 -12.882 1.00 5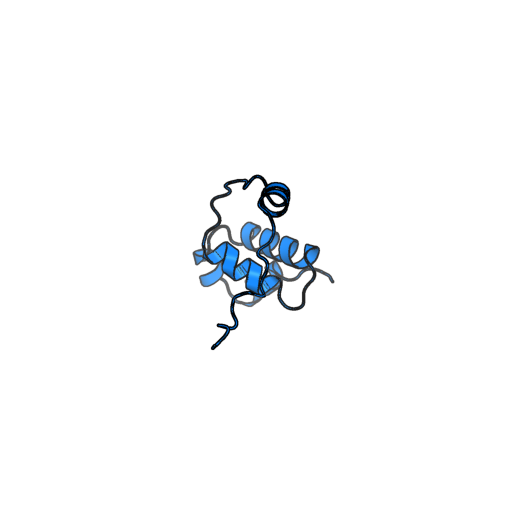9.06 82 VAL A C 1
ATOM 643 O O . VAL A 1 82 ? 1.240 12.570 -12.974 1.00 59.06 82 VAL A O 1
#

Foldseek 3Di:
DDDDPPVPPPDDDPVVVVVVPDPPPPPPDDPVLVVQLVVLPPVDDPVLSVQLSVLQCVQPVDVVSVVPDDPVVNCVSSDDDD

Sequence (82 aa):
MNVEPYETLSWPSTAFLKSLQVEEEEEEESVLDGLVKTVLSQNTTEVNSQRAFLNLKSAFPTWENVLAAESKFVENAISVAV

pLDDT: mean 82.16, std 16.27, range [42.03, 96.19]

Secondary structure (DSSP, 8-state):
----TTTT--PPPHHHHHHT----------HHHHHHHHHHTTTS-HHHHHHHHHHHHHH-SSHHHHHHS-HHHHHHHH----

Radius of gyration: 19.68 Å; chains: 1; bounding box: 38×55×43 Å

InterPro domains:
  IPR011257 DNA glycosylase [SSF48150] (27-79)

Organism: NCBI:txid2511006